Protein AF-A0AAU9FEQ6-F1 (afdb_monomer)

Foldseek 3Di:
DPPVVVVVVVVVVVVCVVVVVVVVVVVLFKFFDDADDADQPPPPQVLQVLQAAKWAWFKKPPDPDLDAQEIAGDHGDPCSRQFRDDPSHFKTKGKDKDWDADPVRGIMIGMIIIMITRDLDGDPVSVVVVVCCCCPRVVHDCVRMRGHHSPDDDPVSYDYDDDDD

pLDDT: mean 80.08, std 12.63, range [51.09, 95.81]

InterPro domains:
  IPR012674 Calycin [SSF50814] (29-153)

Structure (mmCIF, N/CA/C/O backbone):
data_AF-A0AAU9FEQ6-F1
#
_entry.id   AF-A0AAU9FEQ6-F1
#
loop_
_atom_site.group_PDB
_atom_site.id
_atom_site.type_symbol
_atom_site.label_atom_id
_atom_site.label_alt_id
_atom_site.label_comp_id
_atom_site.label_asym_id
_atom_site.label_entity_id
_atom_site.label_seq_id
_atom_site.pdbx_PDB_ins_code
_atom_site.Cartn_x
_atom_site.Cartn_y
_atom_site.Cartn_z
_atom_site.occupancy
_atom_site.B_iso_or_equiv
_atom_site.auth_seq_id
_atom_site.auth_comp_id
_atom_site.auth_asym_id
_atom_site.auth_atom_id
_atom_site.pdbx_PDB_model_num
ATOM 1 N N . MET A 1 1 ? 57.574 4.939 11.460 1.00 55.81 1 MET A N 1
ATOM 2 C CA . MET A 1 1 ? 56.455 4.816 10.503 1.00 55.81 1 MET A CA 1
ATOM 3 C C . MET A 1 1 ? 55.204 4.467 11.303 1.00 55.81 1 MET A C 1
ATOM 5 O O . MET A 1 1 ? 55.359 3.995 12.418 1.00 55.81 1 MET A O 1
ATOM 9 N N . ASP A 1 2 ? 54.012 4.736 10.768 1.00 58.16 2 ASP A N 1
ATOM 10 C CA . ASP A 1 2 ? 52.750 4.071 11.176 1.00 58.16 2 ASP A CA 1
ATOM 11 C C . ASP A 1 2 ? 51.779 4.748 12.158 1.00 58.16 2 ASP A C 1
ATOM 13 O O . ASP A 1 2 ? 51.044 4.074 12.870 1.00 58.16 2 ASP A O 1
ATOM 17 N N . ILE A 1 3 ? 51.639 6.076 12.100 1.00 59.34 3 ILE A N 1
ATOM 18 C CA . ILE A 1 3 ? 50.357 6.728 12.469 1.00 59.34 3 ILE A CA 1
ATOM 19 C C . ILE A 1 3 ? 49.657 7.263 11.213 1.00 59.34 3 ILE A C 1
ATOM 21 O O . ILE A 1 3 ? 48.461 7.048 11.026 1.00 59.34 3 ILE A O 1
ATOM 25 N N . GLN A 1 4 ? 50.417 7.863 10.291 1.00 67.44 4 GLN A N 1
ATOM 26 C CA . GLN A 1 4 ? 49.892 8.385 9.026 1.00 67.44 4 GLN A CA 1
ATOM 27 C C . GLN A 1 4 ? 49.273 7.282 8.146 1.00 67.44 4 GLN A C 1
ATOM 29 O O . GLN A 1 4 ? 48.144 7.422 7.688 1.00 67.44 4 GLN A O 1
ATOM 34 N N . HIS A 1 5 ? 49.955 6.138 7.999 1.00 66.38 5 HIS A N 1
ATOM 35 C CA . HIS A 1 5 ? 49.439 5.002 7.226 1.00 66.38 5 HIS A CA 1
ATOM 36 C C . HIS A 1 5 ? 48.172 4.386 7.830 1.00 66.38 5 HIS A C 1
ATOM 38 O O . HIS A 1 5 ? 47.283 3.976 7.087 1.00 66.38 5 HIS A O 1
ATOM 44 N N . ALA A 1 6 ? 48.051 4.356 9.160 1.00 68.12 6 ALA A N 1
ATOM 45 C CA . ALA A 1 6 ? 46.847 3.867 9.827 1.00 68.12 6 ALA A CA 1
ATOM 46 C C . ALA A 1 6 ? 45.645 4.799 9.580 1.00 68.12 6 ALA A C 1
ATOM 48 O O . ALA A 1 6 ? 44.538 4.326 9.319 1.00 68.12 6 ALA A O 1
ATOM 49 N N . PHE A 1 7 ? 45.868 6.119 9.587 1.00 72.50 7 PHE A N 1
ATOM 50 C CA . PHE A 1 7 ? 44.840 7.111 9.258 1.00 72.50 7 PHE A CA 1
ATOM 51 C C . PHE A 1 7 ? 44.391 7.040 7.794 1.00 72.50 7 PHE A C 1
ATOM 53 O O . PHE A 1 7 ? 43.189 7.113 7.521 1.00 72.50 7 PHE A O 1
ATOM 60 N N . ASP A 1 8 ? 45.324 6.859 6.860 1.00 73.50 8 ASP A N 1
ATOM 61 C CA . ASP A 1 8 ? 45.004 6.735 5.435 1.00 73.50 8 ASP A CA 1
ATOM 62 C C . ASP A 1 8 ? 44.232 5.442 5.138 1.00 73.50 8 ASP A C 1
ATOM 64 O O . ASP A 1 8 ? 43.245 5.462 4.398 1.00 73.50 8 ASP A O 1
ATOM 68 N N . MET A 1 9 ? 44.598 4.334 5.792 1.00 73.25 9 MET A N 1
ATOM 69 C CA . MET A 1 9 ? 43.883 3.063 5.667 1.00 73.25 9 MET A CA 1
ATOM 70 C C . MET A 1 9 ? 42.451 3.163 6.215 1.00 73.25 9 MET A C 1
ATOM 72 O O . MET A 1 9 ? 41.513 2.700 5.567 1.00 73.25 9 MET A O 1
ATOM 76 N N . LEU A 1 10 ? 42.255 3.830 7.361 1.00 76.38 10 LEU A N 1
ATOM 77 C CA . LEU A 1 10 ? 40.933 4.033 7.963 1.00 76.38 10 LEU A CA 1
ATOM 78 C C . LEU A 1 10 ? 40.031 4.919 7.088 1.00 76.38 10 LEU A C 1
ATOM 80 O O . LEU A 1 10 ? 38.858 4.600 6.891 1.00 76.38 10 LEU A O 1
ATOM 84 N N . ARG A 1 11 ? 40.568 6.006 6.514 1.00 77.25 11 ARG A N 1
ATOM 85 C CA . ARG A 1 11 ? 39.827 6.876 5.581 1.00 77.25 11 ARG A CA 1
ATOM 86 C C . ARG A 1 11 ? 39.395 6.123 4.329 1.00 77.25 11 ARG A C 1
ATOM 88 O O . ARG A 1 11 ? 38.249 6.263 3.904 1.00 77.25 11 ARG A O 1
ATOM 95 N N . PHE A 1 12 ? 40.285 5.307 3.770 1.00 79.94 12 PHE A N 1
ATOM 96 C CA . PHE A 1 12 ? 39.975 4.490 2.603 1.00 79.94 12 PHE A CA 1
ATOM 97 C C . PHE A 1 12 ? 38.882 3.461 2.916 1.00 79.94 12 PHE A C 1
ATOM 99 O O . PHE A 1 12 ? 37.921 3.329 2.161 1.00 79.94 12 PHE A O 1
ATOM 106 N N . LEU A 1 13 ? 38.965 2.798 4.073 1.00 80.38 13 LEU A N 1
ATOM 107 C CA . LEU A 1 13 ? 37.968 1.825 4.517 1.00 80.38 13 LEU A CA 1
ATOM 108 C C . LEU A 1 13 ? 36.597 2.480 4.752 1.00 80.38 13 LEU A C 1
ATOM 110 O O . LEU A 1 13 ? 35.580 1.956 4.301 1.00 80.38 13 LEU A O 1
ATOM 114 N N . CYS A 1 14 ? 36.562 3.664 5.371 1.00 77.06 14 CYS A N 1
ATOM 115 C CA . CYS A 1 14 ? 35.338 4.451 5.539 1.00 77.06 14 CYS A CA 1
ATOM 116 C C . CYS A 1 14 ? 34.722 4.860 4.195 1.00 77.06 14 CYS A C 1
ATOM 118 O O . CYS A 1 14 ? 33.515 4.715 4.016 1.00 77.06 14 CYS A O 1
ATOM 120 N N . LEU A 1 15 ? 35.528 5.321 3.234 1.00 75.44 15 LEU A N 1
ATOM 121 C CA . LEU A 1 15 ? 35.042 5.656 1.893 1.00 75.44 15 LEU A CA 1
ATOM 122 C C . LEU A 1 15 ? 34.449 4.425 1.199 1.00 75.44 15 LEU A C 1
ATOM 124 O O . LEU A 1 15 ? 33.325 4.488 0.709 1.00 75.44 15 LEU A O 1
ATOM 128 N N . VAL A 1 16 ? 35.147 3.288 1.220 1.00 73.88 16 VAL A N 1
ATOM 129 C CA . VAL A 1 16 ? 34.663 2.024 0.638 1.00 73.88 16 VAL A CA 1
ATOM 130 C C . VAL A 1 16 ? 33.351 1.577 1.289 1.00 73.88 16 VAL A C 1
ATOM 132 O O . VAL A 1 16 ? 32.430 1.168 0.584 1.00 73.88 16 VAL A O 1
ATOM 135 N N . LEU A 1 17 ? 33.222 1.696 2.614 1.00 68.88 17 LEU A N 1
ATOM 136 C CA . LEU A 1 17 ? 31.986 1.364 3.327 1.00 68.88 17 LEU A CA 1
ATOM 137 C C . LEU A 1 17 ? 30.832 2.301 2.948 1.00 68.88 17 LEU A C 1
ATOM 139 O O . LEU A 1 17 ? 29.725 1.824 2.699 1.00 68.88 17 LEU A O 1
ATOM 143 N N . VAL A 1 18 ? 31.079 3.609 2.842 1.00 67.75 18 VAL A N 1
ATOM 144 C CA . VAL A 1 18 ? 30.061 4.589 2.429 1.00 67.75 18 VAL A CA 1
ATOM 145 C C . VAL A 1 18 ? 29.615 4.335 0.986 1.00 67.75 18 VAL A C 1
ATOM 147 O O . VAL A 1 18 ? 28.414 4.231 0.735 1.00 67.75 18 VAL A O 1
ATOM 150 N N . PHE A 1 19 ? 30.550 4.142 0.049 1.00 59.06 19 PHE A N 1
ATOM 151 C CA . PHE A 1 19 ? 30.237 3.820 -1.350 1.00 59.06 19 PHE A CA 1
ATOM 152 C C . PHE A 1 19 ? 29.551 2.452 -1.506 1.00 59.06 19 PHE A C 1
ATOM 154 O O . PHE A 1 19 ? 28.628 2.299 -2.307 1.00 59.06 19 PHE A O 1
ATOM 161 N N . GLY A 1 20 ? 29.951 1.451 -0.719 1.00 58.84 20 GLY A N 1
ATOM 162 C CA . GLY A 1 20 ? 29.301 0.141 -0.700 1.00 58.84 20 GLY A CA 1
ATOM 163 C C . GLY A 1 20 ? 27.858 0.213 -0.194 1.00 58.84 20 GLY A C 1
ATOM 164 O O . GLY A 1 20 ? 26.966 -0.432 -0.751 1.00 58.84 20 GLY A O 1
ATOM 165 N N . GLN A 1 21 ? 27.594 1.039 0.823 1.00 54.69 21 GLN A N 1
ATOM 166 C CA . GLN A 1 21 ? 26.245 1.251 1.346 1.00 54.69 21 GLN A CA 1
ATOM 167 C C . GLN A 1 21 ? 25.346 2.026 0.374 1.00 54.69 21 GLN A C 1
ATOM 169 O O . GLN A 1 21 ? 24.167 1.684 0.258 1.00 54.69 21 GLN A O 1
ATOM 174 N N . THR A 1 22 ? 25.863 3.025 -0.349 1.00 55.03 22 THR A N 1
ATOM 175 C CA . THR A 1 22 ? 25.072 3.779 -1.340 1.00 55.03 22 THR A CA 1
ATOM 176 C C . THR A 1 22 ? 24.710 2.918 -2.553 1.00 55.03 22 THR A C 1
ATOM 178 O O . THR A 1 22 ? 23.533 2.839 -2.904 1.00 55.03 22 THR A O 1
ATOM 181 N N . LEU A 1 23 ? 25.664 2.164 -3.112 1.00 53.75 23 LEU A N 1
ATOM 182 C CA . LEU A 1 23 ? 25.412 1.225 -4.220 1.00 53.75 23 LEU A CA 1
ATOM 183 C C . LEU A 1 23 ? 24.450 0.087 -3.831 1.00 53.75 23 LEU A C 1
ATOM 185 O O . LEU A 1 23 ? 23.621 -0.349 -4.633 1.00 53.75 23 LEU A O 1
ATOM 189 N N . SER A 1 24 ? 24.529 -0.391 -2.586 1.00 52.16 24 SER A N 1
ATOM 190 C CA . SER A 1 24 ? 23.606 -1.398 -2.046 1.00 52.16 24 SER A CA 1
ATOM 191 C C . SER A 1 24 ? 22.178 -0.858 -1.892 1.00 52.16 24 SER A C 1
ATOM 193 O O . SER A 1 24 ? 21.217 -1.582 -2.164 1.00 52.16 24 SER A O 1
ATOM 195 N N . LYS A 1 25 ? 22.014 0.418 -1.510 1.00 51.09 25 LYS A N 1
ATOM 196 C CA . LYS A 1 25 ? 20.700 1.076 -1.418 1.00 51.09 25 LYS A CA 1
ATOM 197 C C . LYS A 1 25 ? 20.045 1.251 -2.790 1.00 51.09 25 LYS A C 1
ATOM 199 O O . LYS A 1 25 ? 18.868 0.925 -2.915 1.00 51.09 25 LYS A O 1
ATOM 204 N N . GLU A 1 26 ? 20.789 1.663 -3.819 1.00 51.59 26 GLU A N 1
ATOM 205 C CA . GLU A 1 26 ? 20.251 1.777 -5.188 1.00 51.59 26 GLU A CA 1
ATOM 206 C C . GLU A 1 26 ? 19.789 0.417 -5.741 1.00 51.59 26 GLU A C 1
ATOM 208 O O . GLU A 1 26 ? 18.684 0.301 -6.273 1.00 51.59 26 GLU A O 1
ATOM 213 N N . ARG A 1 27 ? 20.558 -0.660 -5.518 1.00 53.00 27 ARG A N 1
ATOM 214 C CA . ARG A 1 27 ? 20.159 -2.024 -5.927 1.00 53.00 27 ARG A CA 1
ATOM 215 C C . ARG A 1 27 ? 18.894 -2.551 -5.243 1.00 53.00 27 ARG A C 1
ATOM 217 O O . ARG A 1 27 ? 18.306 -3.507 -5.738 1.00 53.00 27 ARG A O 1
ATOM 224 N N . ARG A 1 28 ? 18.474 -1.985 -4.105 1.00 60.12 28 ARG A N 1
ATOM 225 C CA . ARG A 1 28 ? 17.238 -2.408 -3.416 1.00 60.12 28 ARG A CA 1
ATOM 226 C C . ARG A 1 28 ? 15.972 -1.820 -4.031 1.00 60.12 28 ARG A C 1
ATOM 228 O O . ARG A 1 28 ? 14.891 -2.320 -3.729 1.00 60.12 28 ARG A O 1
ATOM 235 N N . LEU A 1 29 ? 16.105 -0.780 -4.849 1.00 69.56 29 LEU A N 1
ATOM 236 C CA . LEU A 1 29 ? 14.984 -0.040 -5.426 1.00 69.56 29 LEU A CA 1
ATOM 237 C C . LEU A 1 29 ? 14.750 -0.384 -6.890 1.00 69.56 29 LEU A C 1
ATOM 239 O O . LEU A 1 29 ? 13.627 -0.245 -7.370 1.00 69.56 29 LEU A O 1
ATOM 243 N N . THR A 1 30 ? 15.800 -0.837 -7.570 1.00 76.62 30 THR A N 1
ATOM 244 C CA . THR A 1 30 ? 15.805 -1.011 -9.016 1.00 76.62 30 THR A CA 1
ATOM 245 C C . THR A 1 30 ? 15.868 -2.484 -9.392 1.00 76.62 30 THR A C 1
ATOM 247 O O . THR A 1 30 ? 16.715 -3.242 -8.919 1.00 76.62 30 THR A O 1
ATOM 250 N N . PHE A 1 31 ? 14.953 -2.892 -10.262 1.00 81.38 31 PHE A N 1
ATO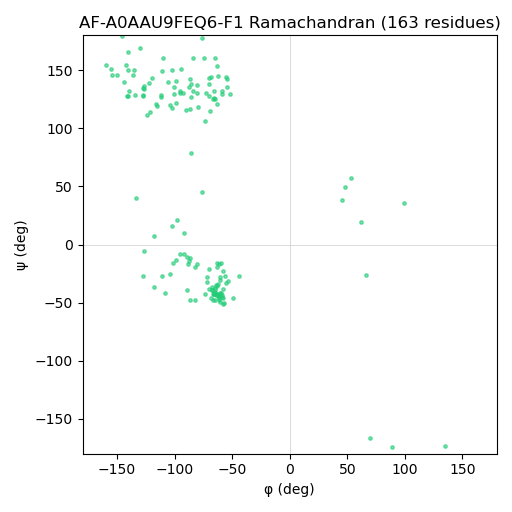M 251 C CA . PHE A 1 31 ? 14.745 -4.264 -10.696 1.00 81.38 31 PHE A CA 1
ATOM 252 C C . PHE A 1 31 ? 14.961 -4.357 -12.203 1.00 81.38 31 PHE A C 1
ATOM 254 O O . PHE A 1 31 ? 14.600 -3.451 -12.950 1.00 81.38 31 PHE A O 1
ATOM 261 N N . ALA A 1 32 ? 15.550 -5.459 -12.662 1.00 84.25 32 ALA A N 1
ATOM 262 C CA . ALA A 1 32 ? 15.750 -5.683 -14.088 1.00 84.25 32 ALA A CA 1
ATOM 263 C C . ALA A 1 32 ? 14.409 -5.911 -14.808 1.00 84.25 32 ALA A C 1
ATOM 265 O O . ALA A 1 32 ? 13.514 -6.574 -14.280 1.00 84.25 32 ALA A O 1
ATOM 266 N N . GLY A 1 33 ? 14.308 -5.419 -16.042 1.00 86.38 33 GLY A N 1
ATOM 267 C CA . GLY A 1 33 ? 13.149 -5.620 -16.906 1.00 86.38 33 GLY A CA 1
ATOM 268 C C . GLY A 1 33 ? 12.058 -4.559 -16.756 1.00 86.38 33 GLY A C 1
ATOM 269 O O . GLY A 1 33 ? 12.218 -3.550 -16.073 1.00 86.38 33 GLY A O 1
ATOM 270 N N . GLN A 1 34 ? 10.946 -4.794 -17.450 1.00 85.38 34 GLN A N 1
ATOM 271 C CA . GLN A 1 34 ? 9.804 -3.882 -17.512 1.00 85.38 34 GLN A CA 1
ATOM 272 C C . GLN A 1 34 ? 8.985 -3.890 -16.224 1.00 85.38 34 GLN A C 1
ATOM 274 O O . GLN A 1 34 ? 9.009 -4.861 -15.463 1.00 85.38 34 GLN A O 1
ATOM 279 N N . CYS A 1 35 ? 8.198 -2.832 -16.037 1.00 81.00 35 CYS A N 1
ATOM 280 C CA . CYS A 1 35 ? 7.163 -2.836 -15.020 1.00 81.00 35 CYS A CA 1
ATOM 281 C C . CYS A 1 35 ? 6.177 -3.990 -15.268 1.00 81.00 35 CYS A C 1
ATOM 283 O O . CYS A 1 35 ? 5.699 -4.154 -16.396 1.00 81.00 35 CYS A O 1
ATOM 285 N N . PRO A 1 36 ? 5.843 -4.791 -14.243 1.00 75.31 36 PRO A N 1
ATOM 286 C CA . PRO A 1 36 ? 4.743 -5.741 -14.346 1.00 75.31 36 PRO A CA 1
ATOM 287 C C . PRO A 1 36 ? 3.453 -5.025 -14.774 1.00 75.31 36 PRO A C 1
ATOM 289 O O . PRO A 1 36 ? 3.139 -3.939 -14.290 1.00 75.31 36 PRO A O 1
ATOM 292 N N . LYS A 1 37 ? 2.718 -5.627 -15.716 1.00 64.38 37 LYS A N 1
ATOM 293 C CA . LYS A 1 37 ? 1.395 -5.145 -16.128 1.00 64.38 37 LYS A CA 1
ATOM 294 C C . LYS A 1 37 ? 0.377 -5.615 -15.095 1.00 64.38 37 LYS A C 1
ATOM 296 O O . LYS A 1 37 ? 0.209 -6.820 -14.924 1.00 64.38 37 LYS A O 1
ATOM 301 N N . PHE A 1 38 ? -0.284 -4.679 -14.427 1.00 65.25 38 PHE A N 1
ATOM 302 C CA . PHE A 1 38 ? -1.339 -4.989 -13.464 1.00 65.25 38 PHE A CA 1
ATOM 303 C C . PHE A 1 38 ? -2.706 -4.933 -14.121 1.00 65.25 38 PHE A C 1
ATOM 305 O O . PHE A 1 38 ? -2.912 -4.189 -15.082 1.00 65.25 38 PHE A O 1
ATOM 312 N N . MET A 1 39 ? -3.638 -5.723 -13.591 1.00 51.19 39 MET A N 1
ATOM 313 C CA . MET A 1 39 ? -5.044 -5.554 -13.923 1.00 51.19 39 MET A CA 1
ATOM 314 C C . MET A 1 39 ? -5.487 -4.194 -13.390 1.00 51.19 39 MET A C 1
ATOM 316 O O . MET A 1 39 ? -5.309 -3.888 -12.214 1.00 51.19 39 MET A O 1
ATOM 320 N N . THR A 1 40 ? -6.036 -3.360 -14.267 1.00 54.25 40 THR A N 1
ATOM 321 C CA . THR A 1 40 ? -6.789 -2.183 -13.840 1.00 54.25 40 THR A CA 1
ATOM 322 C C . THR A 1 40 ? -7.937 -2.657 -12.968 1.00 54.25 40 THR A C 1
ATOM 324 O O . THR A 1 40 ? -8.676 -3.553 -13.386 1.00 54.25 40 THR A O 1
ATOM 327 N N . LEU A 1 41 ? -8.092 -2.069 -11.782 1.00 56.38 41 LEU A N 1
ATOM 328 C CA . LEU A 1 41 ? -9.253 -2.366 -10.957 1.00 56.38 41 LEU A CA 1
ATOM 329 C C . LEU A 1 41 ? -10.539 -2.103 -11.748 1.00 56.38 41 LEU A C 1
ATOM 331 O O . LEU A 1 41 ? -10.577 -1.162 -12.553 1.00 56.38 41 LEU A O 1
ATOM 335 N N . PRO A 1 42 ? -11.585 -2.918 -11.534 1.00 53.19 42 PRO A N 1
ATOM 336 C CA . PRO A 1 42 ? -12.888 -2.667 -12.121 1.00 53.19 42 PRO A CA 1
ATOM 337 C C . PRO A 1 42 ? -13.311 -1.234 -11.803 1.00 53.19 42 PRO A C 1
ATOM 339 O O . PRO A 1 42 ? -13.257 -0.796 -10.654 1.00 53.19 42 PRO A O 1
ATOM 342 N N . ASN A 1 43 ? -13.715 -0.490 -12.830 1.00 55.81 43 ASN A N 1
ATOM 343 C CA . ASN A 1 43 ? -14.107 0.916 -12.731 1.00 55.81 43 ASN A CA 1
ATOM 344 C C . ASN A 1 43 ? -15.522 1.044 -12.117 1.00 55.81 43 ASN A C 1
ATOM 346 O O . ASN A 1 43 ? -16.394 1.732 -12.643 1.00 55.81 43 ASN A O 1
ATOM 350 N N . GLU A 1 44 ? -15.787 0.307 -11.038 1.00 60.97 44 GLU A N 1
ATOM 351 C CA . GLU A 1 44 ? -17.099 0.194 -10.407 1.00 60.97 44 GLU A CA 1
ATOM 352 C C . GLU A 1 44 ? -17.309 1.329 -9.413 1.00 60.97 44 GLU A C 1
ATOM 354 O O . GLU A 1 44 ? -17.197 1.149 -8.208 1.00 60.97 44 GLU A O 1
ATOM 359 N N . VAL A 1 45 ? -17.647 2.512 -9.926 1.00 58.31 45 VAL A N 1
ATOM 360 C CA . VAL A 1 45 ? -17.968 3.734 -9.158 1.00 58.31 45 VAL A CA 1
ATOM 361 C C . VAL A 1 45 ? -18.893 3.469 -7.952 1.00 58.31 45 VAL A C 1
ATOM 363 O O . VAL A 1 45 ? -18.808 4.175 -6.950 1.00 58.31 45 VAL A O 1
ATOM 366 N N . SER A 1 46 ? -19.726 2.423 -7.996 1.00 59.03 46 SER A N 1
ATOM 367 C CA . SER A 1 46 ? -20.605 1.979 -6.906 1.00 59.03 46 SER A CA 1
ATOM 368 C C . SER A 1 46 ? -19.891 1.634 -5.592 1.00 59.03 46 SER A C 1
ATOM 370 O O . SER A 1 46 ? -20.524 1.711 -4.542 1.00 59.03 46 SER A O 1
ATOM 372 N N . LYS A 1 47 ? -18.590 1.307 -5.602 1.00 66.25 47 LYS A N 1
ATOM 373 C CA . LYS A 1 47 ? -17.826 0.978 -4.380 1.00 66.25 47 LYS A CA 1
ATOM 374 C C . LYS A 1 47 ? -17.130 2.181 -3.728 1.00 66.25 47 LYS A C 1
ATOM 376 O O . LYS A 1 47 ? -16.341 2.007 -2.806 1.00 66.25 47 LYS A O 1
ATOM 381 N N . ALA A 1 48 ? -17.409 3.415 -4.166 1.00 63.75 48 ALA A N 1
ATOM 382 C CA . ALA A 1 48 ? -16.774 4.648 -3.658 1.00 63.75 48 ALA A CA 1
ATOM 383 C C . ALA A 1 48 ? -16.762 4.759 -2.127 1.00 63.75 48 ALA A C 1
ATOM 385 O O . ALA A 1 48 ? -15.751 5.106 -1.512 1.00 63.75 48 ALA A O 1
ATOM 386 N N . SER A 1 49 ? -17.911 4.465 -1.523 1.00 70.94 49 SER A N 1
ATOM 387 C CA . SER A 1 49 ? -18.132 4.577 -0.086 1.00 70.94 49 SER A CA 1
ATOM 388 C C . SER A 1 49 ? -17.400 3.497 0.706 1.00 70.94 49 SER A C 1
ATOM 390 O O . SER A 1 49 ? -17.004 3.772 1.835 1.00 70.94 49 SER A O 1
ATOM 392 N N . ALA A 1 50 ? -17.150 2.319 0.122 1.00 75.12 50 ALA A N 1
ATOM 393 C CA . ALA A 1 50 ? -16.499 1.195 0.804 1.00 75.12 50 ALA A CA 1
ATOM 394 C C . ALA A 1 50 ? -15.084 1.542 1.298 1.00 75.12 50 ALA A C 1
ATOM 396 O O . ALA A 1 50 ? -14.644 1.070 2.349 1.00 75.12 50 ALA A O 1
ATOM 397 N N . PHE A 1 51 ? -14.409 2.435 0.570 1.00 80.19 51 PHE A N 1
ATOM 398 C CA . PHE A 1 51 ? -13.050 2.879 0.869 1.00 80.19 51 PHE A CA 1
ATOM 399 C C . PHE A 1 51 ? -12.986 4.174 1.671 1.00 80.19 51 PHE A C 1
ATOM 401 O O . PHE A 1 51 ? -11.901 4.570 2.091 1.00 80.19 51 PHE A O 1
ATOM 408 N N . THR A 1 52 ? -14.116 4.855 1.877 1.00 85.38 52 THR A N 1
ATOM 409 C CA . THR A 1 52 ? -14.119 6.146 2.568 1.00 85.38 52 THR A CA 1
ATOM 410 C C . THR A 1 52 ? -13.807 5.953 4.046 1.00 85.38 52 THR A C 1
ATOM 412 O O . THR A 1 52 ? -14.450 5.158 4.725 1.00 85.38 52 THR A O 1
ATOM 415 N N . GLY A 1 53 ? -12.825 6.697 4.551 1.00 88.75 53 GLY A N 1
ATOM 416 C CA . GLY A 1 53 ? -12.432 6.649 5.958 1.00 88.75 53 GLY A CA 1
ATOM 417 C C . GLY A 1 53 ? -10.927 6.580 6.163 1.00 88.75 53 GLY A C 1
ATOM 418 O O . GLY A 1 53 ? -10.144 6.730 5.225 1.00 88.75 53 GLY A O 1
ATOM 419 N N . SER A 1 54 ? -10.532 6.389 7.421 1.00 91.88 54 SER A N 1
ATOM 420 C CA . SER A 1 54 ? -9.137 6.215 7.826 1.00 91.88 54 SER A CA 1
ATOM 421 C C . SER A 1 54 ? -8.702 4.762 7.670 1.00 91.88 54 SER A C 1
ATOM 423 O O . SER A 1 54 ? -9.379 3.858 8.148 1.00 91.88 54 SER A O 1
ATOM 425 N N . TRP A 1 55 ? -7.549 4.560 7.042 1.00 93.62 55 TRP A N 1
ATOM 426 C CA . TRP A 1 55 ? -6.908 3.260 6.885 1.00 93.62 55 TRP A CA 1
ATOM 427 C C . TRP A 1 55 ? -5.468 3.328 7.384 1.00 93.62 55 TRP A C 1
ATOM 429 O O . TRP A 1 55 ? -4.745 4.276 7.079 1.00 93.62 55 TRP A O 1
ATOM 439 N N . TYR A 1 56 ? -5.032 2.322 8.126 1.00 94.94 56 TYR A N 1
ATOM 440 C CA . TYR A 1 56 ? -3.714 2.272 8.746 1.00 94.94 56 TYR A CA 1
ATOM 441 C C . TYR A 1 56 ? -2.690 1.686 7.782 1.00 94.94 56 TYR A C 1
ATOM 443 O O . TYR A 1 56 ? -2.954 0.685 7.118 1.00 94.94 56 TYR A O 1
ATOM 451 N N . LEU A 1 57 ? -1.512 2.298 7.686 1.00 94.31 57 LEU A N 1
ATOM 452 C CA . LEU A 1 57 ? -0.414 1.752 6.901 1.00 94.31 57 LEU A CA 1
ATOM 453 C C . LEU A 1 57 ? 0.095 0.494 7.608 1.00 94.31 57 LEU A C 1
ATOM 455 O O . LEU A 1 57 ? 0.612 0.575 8.716 1.00 94.31 57 LEU A O 1
ATOM 459 N N . TYR A 1 58 ? -0.051 -0.663 6.973 1.00 95.12 58 TYR A N 1
ATOM 460 C CA . TYR A 1 58 ? 0.434 -1.944 7.482 1.00 95.12 58 TYR A CA 1
ATOM 461 C C . TYR A 1 58 ? 1.889 -2.191 7.091 1.00 95.12 58 TYR A C 1
ATOM 463 O O . TYR A 1 58 ? 2.716 -2.580 7.914 1.00 95.12 58 TYR A O 1
ATOM 471 N N . ALA A 1 59 ? 2.208 -1.986 5.815 1.00 93.50 59 ALA A N 1
ATOM 472 C CA . ALA A 1 59 ? 3.537 -2.247 5.293 1.00 93.50 59 ALA A CA 1
ATOM 473 C C . ALA A 1 59 ? 3.822 -1.416 4.050 1.00 93.50 59 ALA A C 1
ATOM 475 O O . ALA A 1 59 ? 2.922 -1.068 3.284 1.00 93.50 59 ALA A O 1
ATOM 476 N N . VAL A 1 60 ? 5.098 -1.107 3.836 1.00 91.75 60 VAL A N 1
ATOM 477 C CA . VAL A 1 60 ? 5.505 -0.225 2.748 1.00 91.75 60 VAL A CA 1
ATOM 478 C C . VAL A 1 60 ? 6.901 -0.553 2.229 1.00 91.75 60 VAL A C 1
ATOM 480 O O . VAL A 1 60 ? 7.802 -0.956 2.973 1.00 91.75 60 VAL A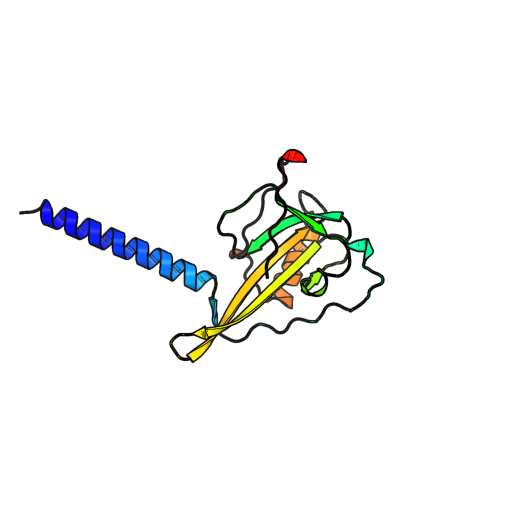 O 1
ATOM 483 N N . HIS A 1 61 ? 7.097 -0.372 0.927 1.00 89.00 61 HIS A N 1
ATOM 484 C CA . HIS A 1 61 ? 8.405 -0.415 0.291 1.00 89.00 61 HIS A CA 1
ATOM 485 C C . HIS A 1 61 ? 8.490 0.619 -0.843 1.00 89.00 61 HIS A C 1
ATOM 487 O O . HIS A 1 61 ? 7.535 0.763 -1.589 1.00 89.00 61 HIS A O 1
ATOM 493 N N . PRO A 1 62 ? 9.615 1.323 -1.008 1.00 84.19 62 PRO A N 1
ATOM 494 C CA . PRO A 1 62 ? 10.637 1.469 0.014 1.00 84.19 62 PRO A CA 1
ATOM 495 C C . PRO A 1 62 ? 10.081 2.213 1.236 1.00 84.19 62 PRO A C 1
ATOM 497 O O . PRO A 1 62 ? 9.128 2.995 1.141 1.00 84.19 62 PRO A O 1
ATOM 500 N N . ASN A 1 63 ? 10.684 1.944 2.391 1.00 70.56 63 ASN A N 1
ATOM 501 C CA . ASN A 1 63 ? 10.535 2.772 3.577 1.00 70.56 63 ASN A CA 1
ATOM 502 C C . ASN A 1 63 ? 11.921 3.256 3.984 1.00 70.56 63 ASN A C 1
ATOM 504 O O . ASN A 1 63 ? 12.770 2.442 4.345 1.00 70.56 63 ASN A O 1
ATOM 508 N N . TYR A 1 64 ? 12.157 4.559 3.896 1.00 64.06 64 TYR A N 1
ATOM 509 C CA . TYR A 1 64 ? 13.454 5.129 4.249 1.00 64.06 64 TYR A CA 1
ATOM 510 C C . TYR A 1 64 ? 13.551 5.496 5.733 1.00 64.06 64 TYR A C 1
ATOM 512 O O . TYR A 1 64 ? 14.664 5.662 6.223 1.00 64.06 64 TYR A O 1
ATOM 520 N N . LEU A 1 65 ? 12.417 5.601 6.440 1.00 66.94 65 LEU A N 1
ATOM 521 C CA . LEU A 1 65 ? 12.353 6.190 7.782 1.00 66.94 65 LEU A CA 1
ATOM 522 C C . LEU A 1 65 ? 11.688 5.296 8.843 1.00 66.94 65 LEU A C 1
ATOM 524 O O . LEU A 1 65 ? 11.722 5.653 10.012 1.00 66.94 65 LEU A O 1
ATOM 528 N N . GLN A 1 66 ? 11.123 4.139 8.463 1.00 71.19 66 GLN A N 1
ATOM 529 C CA . GLN A 1 66 ? 10.432 3.209 9.379 1.00 71.19 66 GLN A CA 1
ATOM 530 C C . GLN A 1 66 ? 9.431 3.915 10.308 1.00 71.19 66 GLN A C 1
ATOM 532 O O . GLN A 1 66 ? 9.431 3.737 11.524 1.00 71.19 66 GLN A O 1
ATOM 537 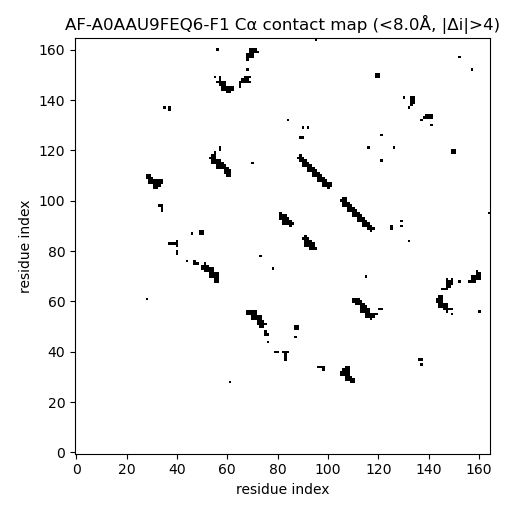N N . GLU A 1 67 ? 8.574 4.745 9.717 1.00 83.06 67 GLU A N 1
ATOM 538 C CA . GLU A 1 67 ? 7.567 5.491 10.467 1.00 83.06 67 GLU A CA 1
ATOM 539 C C . GLU A 1 67 ? 6.565 4.562 11.172 1.00 83.06 67 GLU A C 1
ATOM 541 O O . GLU A 1 67 ? 6.194 3.504 10.651 1.00 83.06 67 GLU A O 1
ATOM 546 N N . LYS A 1 68 ? 6.126 4.998 12.356 1.00 90.19 68 LYS A N 1
ATOM 547 C CA . LYS A 1 68 ? 5.074 4.388 13.179 1.00 90.19 68 LYS A CA 1
ATOM 548 C C . LYS A 1 68 ? 3.832 5.272 13.194 1.00 90.19 68 LYS A C 1
ATOM 550 O O . LYS A 1 68 ? 3.954 6.469 12.923 1.00 90.19 68 LYS A O 1
ATOM 555 N N . CYS A 1 69 ? 2.685 4.693 13.552 1.00 91.94 69 CYS A N 1
ATOM 556 C CA . CYS A 1 69 ? 1.410 5.408 13.656 1.00 91.94 69 CYS A CA 1
ATOM 557 C C . CYS A 1 69 ? 1.089 6.174 12.370 1.00 91.94 69 CYS A C 1
ATOM 559 O O . CYS A 1 69 ? 0.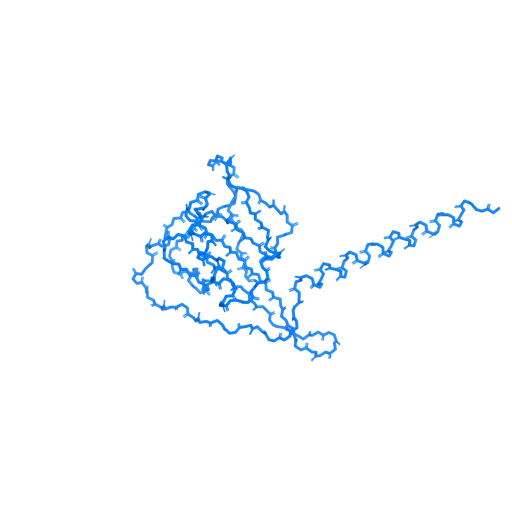949 7.394 12.365 1.00 91.94 69 CYS A O 1
ATOM 561 N N . VAL A 1 70 ? 1.025 5.466 11.246 1.00 92.62 70 VAL A N 1
ATOM 562 C CA . VAL A 1 70 ? 0.763 6.095 9.948 1.00 92.62 70 VAL A CA 1
ATOM 563 C C . VAL A 1 70 ? -0.604 5.651 9.460 1.00 92.62 70 VAL A C 1
ATOM 565 O O . VAL A 1 70 ? -0.879 4.455 9.379 1.00 92.62 70 VAL A O 1
ATOM 568 N N . LYS A 1 71 ? -1.464 6.608 9.113 1.00 93.44 71 LYS A N 1
ATOM 569 C CA . LYS A 1 71 ? -2.771 6.340 8.505 1.00 93.44 71 LYS A CA 1
ATOM 570 C C . LYS A 1 71 ? -2.969 7.180 7.258 1.00 93.44 71 LYS A C 1
ATOM 572 O O . LYS A 1 71 ? -2.185 8.069 6.956 1.00 93.44 71 LYS A O 1
ATOM 577 N N . ARG A 1 72 ? -4.004 6.878 6.495 1.00 90.88 72 ARG A N 1
ATOM 578 C CA . ARG A 1 72 ? -4.435 7.689 5.367 1.00 90.88 72 ARG A CA 1
ATOM 579 C C . ARG A 1 72 ? -5.941 7.747 5.349 1.00 90.88 72 ARG A C 1
ATOM 581 O O . ARG A 1 72 ? -6.602 6.714 5.430 1.00 90.88 72 ARG A O 1
ATOM 588 N N . THR A 1 73 ? -6.467 8.951 5.193 1.00 89.88 73 THR A N 1
ATOM 589 C CA . THR A 1 73 ? -7.894 9.134 4.955 1.00 89.88 73 THR A CA 1
ATOM 590 C C . THR A 1 73 ? -8.156 9.115 3.455 1.00 89.88 73 THR A C 1
ATOM 592 O O . THR A 1 73 ? -7.672 9.976 2.721 1.00 89.88 73 THR A O 1
ATOM 595 N N . PHE A 1 74 ? -8.909 8.124 2.986 1.00 85.62 74 PHE A N 1
ATOM 596 C CA . PHE A 1 74 ? -9.350 8.054 1.597 1.00 85.62 74 PHE A CA 1
ATOM 597 C C . PHE A 1 74 ? -10.722 8.712 1.463 1.00 85.62 74 PHE A C 1
ATOM 599 O O . PHE A 1 74 ? -11.637 8.436 2.241 1.00 85.62 74 PHE A O 1
ATOM 606 N N . GLN A 1 75 ? -10.855 9.603 0.480 1.00 82.19 75 GLN A N 1
ATOM 607 C CA . GLN A 1 75 ? -12.100 10.302 0.163 1.00 82.19 75 GLN A CA 1
ATOM 608 C C . GLN A 1 75 ? -12.247 10.434 -1.355 1.00 82.19 75 GLN A C 1
ATOM 610 O O . GLN A 1 75 ? -11.345 10.926 -2.036 1.00 82.19 75 GLN A O 1
ATOM 615 N N . GLY A 1 76 ? -13.394 10.007 -1.884 1.00 73.00 76 GLY A N 1
ATOM 616 C CA . GLY A 1 76 ? -13.710 10.096 -3.310 1.00 73.00 76 GLY A CA 1
ATOM 617 C C . GLY A 1 76 ? -12.890 9.164 -4.214 1.00 73.00 76 GLY A C 1
ATOM 618 O O . GLY A 1 76 ? -12.230 8.225 -3.771 1.00 73.00 76 GLY A O 1
ATOM 619 N N . HIS A 1 77 ? -12.954 9.422 -5.523 1.00 69.88 77 HIS A N 1
ATOM 620 C CA . HIS A 1 77 ? -12.441 8.518 -6.566 1.00 69.88 77 HIS A CA 1
ATOM 621 C C . HIS A 1 77 ? -10.995 8.784 -7.000 1.00 69.88 77 HIS A C 1
ATOM 623 O O . HIS A 1 77 ? -10.425 8.009 -7.767 1.00 69.88 77 HIS A O 1
ATOM 629 N N . SER A 1 78 ? -10.381 9.879 -6.550 1.00 69.75 78 SER A N 1
ATOM 630 C CA . SER A 1 78 ? -9.056 10.309 -7.024 1.00 69.75 78 SER A CA 1
ATOM 631 C C . SER A 1 78 ? -7.955 9.276 -6.750 1.00 69.75 78 SER A C 1
ATOM 633 O O . SER A 1 78 ? -7.002 9.171 -7.520 1.00 69.75 78 SER A O 1
ATOM 635 N N . PHE A 1 79 ? -8.109 8.465 -5.701 1.00 70.00 79 PHE A N 1
ATOM 636 C CA . PHE A 1 79 ? -7.139 7.444 -5.301 1.00 70.00 79 PHE A CA 1
ATOM 637 C C . PHE A 1 79 ? -7.319 6.097 -6.007 1.00 70.00 79 PHE A C 1
ATOM 639 O O . PHE A 1 79 ? -6.416 5.268 -5.953 1.00 70.00 79 PHE A O 1
ATOM 646 N N . TRP A 1 80 ? -8.435 5.879 -6.709 1.00 70.25 80 TRP A N 1
ATOM 647 C CA . TRP A 1 80 ? -8.757 4.582 -7.320 1.00 70.25 80 TRP A CA 1
ATOM 648 C C . TRP A 1 80 ? -7.739 4.164 -8.372 1.00 70.25 80 TRP A C 1
ATOM 650 O O . TRP A 1 80 ? -7.383 2.998 -8.477 1.00 70.25 80 TRP A O 1
ATOM 660 N N . ARG A 1 81 ? -7.188 5.144 -9.096 1.00 69.94 81 ARG A N 1
ATOM 661 C CA . ARG A 1 81 ? -6.119 4.926 -10.081 1.00 69.94 81 ARG A CA 1
ATOM 662 C C . ARG A 1 81 ? -4.822 4.396 -9.461 1.00 69.94 81 ARG A C 1
ATOM 664 O O . ARG A 1 81 ? -3.951 3.945 -10.191 1.00 69.94 81 ARG A O 1
ATOM 671 N N . GLN A 1 82 ? -4.678 4.505 -8.141 1.00 74.19 82 GLN A N 1
ATOM 672 C CA . GLN A 1 82 ? -3.495 4.080 -7.394 1.00 74.19 82 GLN A CA 1
ATOM 673 C C . GLN A 1 82 ? -3.673 2.714 -6.740 1.00 74.19 82 GLN A C 1
ATOM 675 O O . GLN A 1 82 ? -2.702 2.155 -6.232 1.00 74.19 82 GLN A O 1
ATOM 680 N N . PHE A 1 83 ? -4.903 2.207 -6.677 1.00 80.69 83 PHE A N 1
ATOM 681 C CA . PHE A 1 83 ? -5.183 0.917 -6.076 1.00 80.69 83 PHE A CA 1
ATOM 682 C C . PHE A 1 83 ? -4.846 -0.164 -7.103 1.00 80.69 83 PHE A C 1
ATOM 684 O O . PHE A 1 83 ? -5.237 -0.092 -8.266 1.00 80.69 83 PHE A O 1
ATOM 691 N N . ALA A 1 84 ? -4.079 -1.150 -6.666 1.00 81.44 84 ALA A N 1
ATOM 692 C CA . ALA A 1 84 ? -3.641 -2.256 -7.500 1.00 81.44 84 ALA A CA 1
ATOM 693 C C . ALA A 1 84 ? -4.291 -3.582 -7.089 1.00 81.44 84 ALA A C 1
ATOM 695 O O . ALA A 1 84 ? -4.453 -4.453 -7.931 1.00 81.44 84 ALA A O 1
ATOM 696 N N . GLU A 1 85 ? -4.673 -3.726 -5.817 1.00 86.94 85 GLU A N 1
ATOM 697 C CA . GLU A 1 85 ? -5.460 -4.848 -5.297 1.00 86.94 85 GLU A CA 1
ATOM 698 C C . GLU A 1 85 ? -6.217 -4.397 -4.044 1.00 86.94 85 GLU A C 1
ATOM 700 O O . GLU A 1 85 ? -5.696 -3.603 -3.258 1.00 86.94 85 GLU A O 1
ATOM 705 N N . THR A 1 86 ? -7.418 -4.918 -3.823 1.00 88.00 86 THR A N 1
ATOM 706 C CA . THR A 1 86 ? -8.170 -4.747 -2.578 1.00 88.00 86 THR A CA 1
ATOM 707 C C . THR A 1 86 ? -9.222 -5.848 -2.462 1.00 88.00 86 THR A C 1
ATOM 709 O O . THR A 1 86 ? -9.663 -6.382 -3.478 1.00 88.00 86 THR A O 1
ATOM 712 N N . ASP A 1 87 ? -9.626 -6.186 -1.239 1.00 86.69 87 ASP A N 1
ATOM 713 C CA . ASP A 1 87 ? -10.817 -7.001 -0.970 1.00 86.69 87 ASP A CA 1
ATOM 714 C C . ASP A 1 87 ? -12.043 -6.148 -0.603 1.00 86.69 87 ASP A C 1
ATOM 716 O O . ASP A 1 87 ? -12.973 -6.636 0.035 1.00 86.69 87 ASP A O 1
ATOM 720 N N . ASP A 1 88 ? -12.014 -4.869 -0.984 1.00 84.81 88 ASP A N 1
ATOM 721 C CA . ASP A 1 88 ? -13.000 -3.816 -0.728 1.00 84.81 88 ASP A CA 1
ATOM 722 C C . ASP A 1 88 ? -13.151 -3.395 0.744 1.00 84.81 88 ASP A C 1
ATOM 724 O O . ASP A 1 88 ? -13.515 -2.248 1.018 1.00 84.81 88 ASP A O 1
ATOM 728 N N . ASP A 1 89 ? -12.842 -4.280 1.696 1.00 87.06 89 ASP A N 1
ATOM 729 C CA . ASP A 1 89 ? -13.290 -4.115 3.078 1.00 87.06 89 ASP A CA 1
ATOM 730 C C . ASP A 1 89 ? -12.186 -4.201 4.136 1.00 87.06 89 ASP A C 1
ATOM 732 O O . ASP A 1 89 ? -12.311 -3.557 5.174 1.00 87.06 89 ASP A O 1
ATOM 736 N N . HIS A 1 90 ? -11.082 -4.912 3.897 1.00 92.50 90 HIS A N 1
ATOM 737 C CA . HIS A 1 90 ? -10.048 -5.120 4.920 1.00 92.50 90 HIS A CA 1
ATOM 738 C C . HIS A 1 90 ? -8.699 -4.533 4.540 1.00 92.50 90 HIS A C 1
ATOM 740 O O . HIS A 1 90 ? -8.008 -4.018 5.423 1.00 92.50 90 HIS A O 1
ATOM 746 N N . PHE A 1 91 ? -8.309 -4.583 3.263 1.00 93.00 91 PHE A N 1
ATOM 747 C CA . PHE A 1 91 ? -7.017 -4.055 2.826 1.00 93.00 91 PHE A CA 1
ATOM 748 C C . PHE A 1 91 ? -7.051 -3.360 1.465 1.00 93.00 91 PHE A C 1
ATOM 750 O O . PHE A 1 91 ? -7.842 -3.685 0.585 1.00 93.00 91 PHE A O 1
ATOM 757 N N . ILE A 1 92 ? -6.109 -2.441 1.271 1.00 91.31 92 ILE A N 1
ATOM 758 C CA . ILE A 1 92 ? -5.815 -1.778 0.001 1.00 91.31 92 ILE A CA 1
ATOM 759 C C . ILE A 1 92 ? -4.320 -1.927 -0.266 1.00 91.31 92 ILE A C 1
ATOM 761 O O . ILE A 1 92 ? -3.490 -1.556 0.563 1.00 91.31 92 ILE A O 1
ATOM 765 N N . VAL A 1 93 ? -3.961 -2.415 -1.446 1.00 90.25 93 VAL A N 1
ATOM 766 C CA . VAL A 1 93 ? -2.594 -2.373 -1.966 1.00 90.25 93 VAL A CA 1
ATOM 767 C C . VAL A 1 93 ? -2.511 -1.256 -2.992 1.00 90.25 93 VAL A C 1
ATOM 769 O O . VAL A 1 93 ? -3.161 -1.308 -4.034 1.00 90.25 93 VAL A O 1
ATOM 772 N N . GLN A 1 94 ? -1.676 -0.259 -2.722 1.00 88.19 94 GLN A N 1
ATOM 773 C CA . GLN A 1 94 ? -1.247 0.715 -3.716 1.00 88.19 94 GLN A CA 1
ATOM 774 C C . GLN A 1 94 ? 0.089 0.286 -4.303 1.00 88.19 94 GLN A C 1
ATOM 776 O O . GLN A 1 94 ? 1.012 -0.032 -3.551 1.00 88.19 94 GLN A O 1
ATOM 781 N N . TYR A 1 95 ? 0.214 0.306 -5.627 1.00 83.69 95 TYR A N 1
ATOM 782 C CA . TYR A 1 95 ? 1.448 -0.066 -6.312 1.00 83.69 95 TYR A CA 1
ATOM 783 C C . TYR A 1 95 ? 1.787 0.938 -7.408 1.00 83.69 95 TYR A C 1
ATOM 785 O O . TYR A 1 95 ? 0.976 1.228 -8.281 1.00 83.69 95 TYR A O 1
ATOM 793 N N . PHE A 1 96 ? 3.022 1.420 -7.381 1.00 82.44 96 PHE A N 1
ATOM 794 C CA . PHE A 1 96 ? 3.582 2.356 -8.341 1.00 82.44 96 PHE A CA 1
ATOM 795 C C . PHE A 1 96 ? 4.814 1.733 -8.970 1.00 82.44 96 PHE A C 1
ATOM 797 O O . PHE A 1 96 ? 5.622 1.101 -8.284 1.00 82.44 96 PHE A O 1
ATOM 804 N N . CYS A 1 97 ? 4.966 1.922 -10.274 1.00 82.50 97 CYS A N 1
ATOM 805 C CA . CYS A 1 97 ? 6.111 1.420 -11.005 1.00 82.50 97 CYS A CA 1
ATOM 806 C C . CYS A 1 97 ? 6.572 2.430 -12.039 1.00 82.50 97 CYS A C 1
ATOM 808 O O . CYS A 1 97 ? 5.783 2.876 -12.868 1.00 82.50 97 CYS A O 1
ATOM 810 N N . TYR A 1 98 ? 7.860 2.744 -11.988 1.00 84.12 98 TYR A N 1
ATOM 811 C CA . TYR A 1 98 ? 8.514 3.676 -12.892 1.00 84.12 98 TYR A CA 1
ATOM 812 C C . TYR A 1 98 ? 9.537 2.894 -13.686 1.00 84.12 98 TYR A C 1
ATOM 814 O O . TYR A 1 98 ? 10.422 2.263 -13.110 1.00 84.12 98 TYR A O 1
ATOM 822 N N . GLN A 1 99 ? 9.396 2.904 -15.003 1.00 86.19 99 GLN A N 1
ATOM 823 C CA . GLN A 1 99 ? 10.305 2.208 -15.896 1.00 86.19 99 GLN A CA 1
ATOM 824 C C . GLN A 1 99 ? 11.299 3.200 -16.490 1.00 86.19 99 GLN A C 1
ATOM 826 O O . GLN A 1 99 ? 10.901 4.268 -16.946 1.00 86.19 99 GLN A O 1
ATOM 831 N N . ASP A 1 100 ? 12.570 2.817 -16.525 1.00 88.75 100 ASP A N 1
ATOM 832 C CA . ASP A 1 100 ? 13.646 3.612 -17.114 1.00 88.75 100 ASP A CA 1
ATOM 833 C C . ASP A 1 100 ? 14.705 2.693 -17.757 1.00 88.75 100 ASP A C 1
ATOM 835 O O . ASP A 1 100 ? 14.584 1.461 -17.749 1.00 88.75 100 ASP A O 1
ATOM 839 N N . ARG A 1 101 ? 15.747 3.275 -18.350 1.00 87.56 101 ARG A N 1
ATOM 840 C CA . ARG A 1 101 ? 16.928 2.569 -18.843 1.00 87.56 101 ARG A CA 1
ATOM 841 C C . ARG A 1 101 ? 18.117 2.799 -17.916 1.00 87.56 101 ARG A C 1
ATOM 843 O O . ARG A 1 101 ? 18.331 3.894 -17.411 1.00 87.56 101 ARG A O 1
ATOM 850 N N . ASP A 1 102 ? 18.896 1.750 -17.677 1.00 84.50 102 ASP A N 1
ATOM 851 C CA . ASP A 1 102 ? 20.133 1.852 -16.907 1.00 84.50 102 ASP A CA 1
ATOM 852 C C . ASP A 1 102 ? 21.270 2.493 -17.728 1.00 84.50 102 ASP A C 1
ATOM 854 O O . ASP A 1 102 ? 21.137 2.784 -18.920 1.00 84.50 102 ASP A O 1
ATOM 858 N N . ARG A 1 103 ? 22.438 2.675 -17.097 1.00 85.50 103 ARG A N 1
ATOM 859 C CA . ARG A 1 103 ? 23.638 3.235 -17.753 1.00 85.50 103 ARG A CA 1
ATOM 860 C C . ARG A 1 103 ? 24.154 2.382 -18.923 1.00 85.50 103 ARG A C 1
ATOM 862 O O . ARG A 1 103 ? 24.934 2.874 -19.729 1.00 85.50 103 ARG A O 1
ATOM 869 N N . TYR A 1 104 ? 23.730 1.123 -19.015 1.00 89.94 104 TYR A N 1
ATOM 870 C CA . TYR A 1 104 ? 24.050 0.181 -20.089 1.00 89.94 104 TYR A CA 1
ATOM 871 C C . TYR A 1 104 ? 22.895 0.029 -21.089 1.00 89.94 104 TYR A C 1
ATOM 873 O O . TYR A 1 104 ? 22.881 -0.925 -21.871 1.00 89.94 104 TYR A O 1
ATOM 881 N N . ASN A 1 105 ? 21.928 0.954 -21.076 1.00 86.44 105 ASN A N 1
ATOM 882 C CA . ASN A 1 105 ? 20.757 0.972 -21.948 1.00 86.44 105 ASN A CA 1
ATOM 883 C C . ASN A 1 105 ? 19.824 -0.249 -21.786 1.00 86.44 105 ASN A C 1
ATOM 885 O O . ASN A 1 105 ? 19.019 -0.545 -22.673 1.00 86.44 105 ASN A O 1
ATOM 889 N N . LYS A 1 106 ? 19.913 -0.972 -20.663 1.00 88.00 106 LYS A N 1
ATOM 890 C CA . LYS A 1 106 ? 19.022 -2.087 -20.326 1.00 88.00 106 LYS A CA 1
ATOM 891 C C . LYS A 1 106 ? 17.781 -1.563 -19.620 1.00 88.00 106 LYS A C 1
ATOM 893 O O . LYS A 1 106 ? 17.853 -0.650 -18.804 1.00 88.00 106 LYS A O 1
ATOM 898 N N . LEU A 1 107 ? 16.634 -2.167 -19.922 1.00 88.88 107 LEU A N 1
ATOM 899 C CA . LEU A 1 107 ? 15.381 -1.839 -19.247 1.00 88.88 107 LEU A CA 1
ATOM 900 C C . LEU A 1 107 ? 15.444 -2.237 -17.773 1.00 88.88 107 LEU A C 1
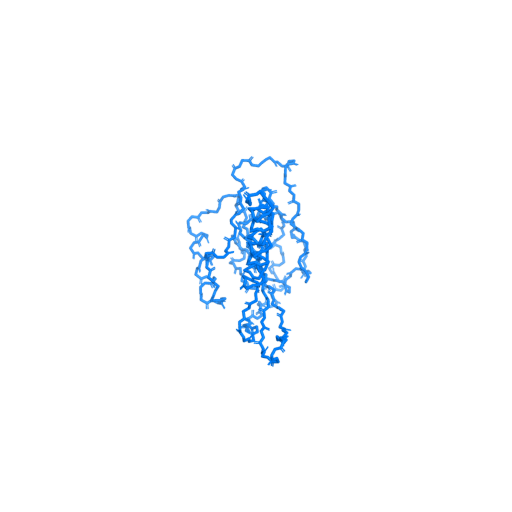ATOM 902 O O . LEU A 1 107 ? 15.797 -3.372 -17.437 1.00 88.88 107 LEU A O 1
ATOM 906 N N . GLN A 1 108 ? 15.034 -1.309 -16.923 1.00 87.62 108 GLN A N 1
ATOM 907 C CA . GLN A 1 108 ? 14.882 -1.504 -15.493 1.00 87.62 108 GLN A CA 1
ATOM 908 C C . GLN A 1 108 ? 13.626 -0.788 -14.996 1.00 87.62 108 GLN A C 1
ATOM 910 O O . GLN A 1 108 ? 13.064 0.068 -15.682 1.00 87.62 108 GLN A O 1
ATOM 915 N N . HIS A 1 109 ? 13.189 -1.117 -13.788 1.00 86.75 109 HIS A N 1
ATOM 916 C CA . HIS A 1 109 ? 12.110 -0.394 -13.137 1.00 86.75 109 HIS A CA 1
ATOM 917 C C . HIS A 1 109 ? 12.353 -0.212 -11.646 1.00 86.75 109 HIS A C 1
ATOM 919 O O . HIS A 1 109 ? 12.965 -1.049 -10.983 1.00 86.75 109 HIS A O 1
ATOM 925 N N . MET A 1 110 ? 11.822 0.880 -11.117 1.00 83.19 110 MET A N 1
ATOM 926 C CA . MET A 1 110 ? 11.662 1.113 -9.692 1.00 83.19 110 MET A CA 1
ATOM 927 C C . MET A 1 110 ? 10.213 0.868 -9.306 1.00 83.19 110 MET A C 1
ATOM 929 O O . MET A 1 110 ? 9.302 1.080 -10.107 1.00 83.19 110 MET A O 1
ATOM 933 N N . ARG A 1 111 ? 9.987 0.431 -8.070 1.00 82.94 111 ARG A N 1
ATOM 934 C CA . ARG A 1 111 ? 8.636 0.193 -7.560 1.00 82.94 111 ARG A CA 1
ATOM 935 C C . ARG A 1 111 ? 8.447 0.736 -6.160 1.00 82.94 111 ARG A C 1
ATOM 937 O O . ARG A 1 111 ? 9.355 0.674 -5.334 1.00 82.94 111 ARG A O 1
ATOM 944 N N . SER A 1 112 ? 7.236 1.203 -5.898 1.00 86.19 112 SER A N 1
ATOM 945 C CA . SER A 1 112 ? 6.761 1.549 -4.568 1.00 86.19 112 SER A CA 1
ATOM 946 C C . SER A 1 112 ? 5.453 0.822 -4.300 1.00 86.19 112 SER A C 1
ATOM 948 O O . SER A 1 112 ? 4.557 0.834 -5.134 1.00 86.19 112 SER A O 1
ATOM 950 N N . ILE A 1 113 ? 5.329 0.217 -3.129 1.00 88.62 113 ILE A N 1
ATOM 951 C CA . ILE A 1 113 ? 4.117 -0.432 -2.654 1.00 88.62 113 ILE A CA 1
ATOM 952 C C . ILE A 1 113 ? 3.766 0.107 -1.273 1.00 88.62 113 ILE A C 1
ATOM 954 O O . ILE A 1 113 ? 4.640 0.214 -0.412 1.00 88.62 113 ILE A O 1
ATOM 958 N N . SER A 1 114 ? 2.495 0.429 -1.073 1.00 91.38 114 SER A N 1
ATOM 959 C CA . SER A 1 114 ? 1.930 0.805 0.221 1.00 91.38 114 SER A CA 1
ATOM 960 C C . SER A 1 114 ? 0.715 -0.066 0.477 1.00 91.38 114 SER A C 1
ATOM 962 O O . SER A 1 114 ? -0.156 -0.178 -0.381 1.00 91.38 114 SER A O 1
ATOM 964 N N . ILE A 1 115 ? 0.664 -0.695 1.642 1.00 93.88 115 ILE A N 1
ATOM 965 C CA . ILE A 1 115 ? -0.414 -1.598 2.020 1.00 93.88 115 ILE A CA 1
ATOM 966 C C . ILE A 1 115 ? -1.126 -0.969 3.199 1.00 93.88 115 ILE A C 1
ATOM 968 O O . ILE A 1 115 ? -0.508 -0.740 4.238 1.00 93.88 115 ILE A O 1
ATOM 972 N N . PHE A 1 116 ? -2.407 -0.689 3.023 1.00 94.44 116 PHE A N 1
ATOM 973 C CA . PHE A 1 116 ? -3.274 -0.127 4.042 1.00 94.44 116 PHE A CA 1
ATOM 974 C C . PHE A 1 116 ? -4.298 -1.162 4.492 1.00 94.44 116 PHE A C 1
ATOM 976 O O . PHE A 1 116 ? -4.712 -2.006 3.701 1.00 94.44 116 PHE A O 1
ATOM 983 N N . VAL A 1 117 ? -4.714 -1.086 5.751 1.00 95.81 117 VAL A N 1
ATOM 984 C CA . VAL A 1 117 ? -5.702 -1.977 6.372 1.00 95.81 117 VAL A CA 1
ATOM 985 C C . VAL A 1 117 ? -6.712 -1.163 7.184 1.00 95.81 117 VAL A C 1
ATOM 987 O O . VAL A 1 117 ? -6.362 -0.098 7.693 1.00 95.81 117 VAL A O 1
ATOM 990 N N . LYS A 1 118 ? -7.963 -1.627 7.311 1.00 93.19 118 LYS A N 1
ATOM 991 C CA . LYS A 1 118 ? -8.954 -0.949 8.179 1.00 93.19 118 LYS A CA 1
ATOM 992 C C . LYS A 1 118 ? -8.654 -1.135 9.666 1.00 93.19 118 LYS A C 1
ATOM 994 O O . LYS A 1 118 ? -8.952 -0.262 10.472 1.00 93.19 118 LYS A O 1
ATOM 999 N N . GLU A 1 119 ? -8.079 -2.274 10.031 1.00 92.50 119 GLU A N 1
ATOM 1000 C CA . GLU A 1 119 ? -7.775 -2.638 11.416 1.00 92.50 119 GLU A CA 1
ATOM 1001 C C . GLU A 1 119 ? -6.412 -2.066 11.829 1.00 92.50 119 GLU A C 1
ATOM 1003 O O . GLU A 1 119 ? -5.457 -2.164 11.064 1.00 92.50 119 GLU A O 1
ATOM 1008 N N . GLN A 1 120 ? -6.272 -1.521 13.043 1.00 90.00 120 GLN A N 1
ATOM 1009 C CA . GLN A 1 120 ? -4.961 -1.055 13.536 1.00 90.00 120 GLN A CA 1
ATOM 1010 C C . GLN A 1 120 ? -3.919 -2.183 13.542 1.00 90.00 120 GLN A C 1
ATOM 1012 O O . GLN A 1 120 ? -2.758 -1.980 13.187 1.00 90.00 120 GLN A O 1
ATOM 1017 N N . VAL A 1 121 ? -4.356 -3.391 13.908 1.00 90.94 121 VAL A N 1
ATOM 1018 C CA . VAL A 1 121 ? -3.567 -4.620 13.833 1.00 90.94 121 VAL A CA 1
ATOM 1019 C C . VAL A 1 121 ? -4.354 -5.621 12.987 1.00 90.94 121 VAL A C 1
ATOM 1021 O O . VAL A 1 121 ? -5.412 -6.068 13.432 1.00 90.94 121 VAL A O 1
ATOM 1024 N N . PRO A 1 122 ? -3.889 -5.969 11.774 1.00 93.19 122 PRO A N 1
ATOM 1025 C CA . PRO A 1 122 ? -4.650 -6.829 10.881 1.00 93.19 122 PRO A CA 1
ATOM 1026 C C . PRO A 1 122 ? -4.712 -8.268 11.388 1.00 93.19 122 PRO A C 1
ATOM 1028 O O . PRO A 1 122 ? -3.727 -8.814 11.894 1.00 93.19 122 PRO A O 1
ATOM 1031 N N . THR A 1 123 ? -5.857 -8.919 11.186 1.00 95.62 123 THR A N 1
ATOM 1032 C CA . THR A 1 123 ? -6.007 -10.345 11.510 1.00 95.62 123 THR A CA 1
ATOM 1033 C C . THR A 1 123 ? -5.112 -11.244 10.648 1.00 95.62 123 THR A C 1
ATOM 1035 O O . THR A 1 123 ? -4.702 -10.897 9.537 1.00 95.62 123 THR A O 1
ATOM 1038 N N . ALA A 1 124 ? -4.874 -12.476 11.114 1.00 95.50 124 ALA A N 1
ATOM 1039 C CA . ALA A 1 124 ? -4.138 -13.488 10.350 1.00 95.50 124 ALA A CA 1
ATOM 1040 C C . ALA A 1 124 ? -4.754 -13.758 8.962 1.00 95.50 124 ALA A C 1
ATOM 1042 O O . ALA A 1 124 ? -4.026 -14.001 7.999 1.00 95.50 124 ALA A O 1
ATOM 1043 N N . LYS A 1 125 ? -6.086 -13.669 8.839 1.00 95.62 125 LYS A N 1
ATOM 1044 C CA . LYS A 1 125 ? -6.796 -13.820 7.563 1.00 95.62 125 LYS A CA 1
ATOM 1045 C C . LYS A 1 125 ? -6.457 -12.675 6.606 1.00 95.62 125 LYS A C 1
ATOM 1047 O O . LYS A 1 125 ? -6.087 -12.941 5.465 1.00 95.62 125 LYS A O 1
ATOM 1052 N N . THR A 1 126 ? -6.515 -11.428 7.076 1.00 95.62 126 THR A N 1
ATOM 1053 C CA . THR A 1 126 ? -6.142 -10.239 6.292 1.00 95.62 126 THR A CA 1
ATOM 1054 C C . THR A 1 126 ? -4.686 -10.323 5.826 1.00 95.62 126 THR A C 1
ATOM 1056 O O . THR A 1 126 ? -4.399 -10.129 4.645 1.00 95.62 126 THR A O 1
ATOM 1059 N N . ILE A 1 127 ? -3.765 -10.716 6.716 1.00 95.69 127 ILE A N 1
ATOM 1060 C CA . ILE A 1 127 ? -2.343 -10.909 6.383 1.00 95.69 127 ILE A CA 1
ATOM 1061 C C . ILE A 1 127 ? -2.163 -11.985 5.302 1.00 95.69 127 ILE A C 1
ATOM 1063 O O . ILE A 1 127 ? -1.374 -11.798 4.370 1.00 95.69 127 ILE A O 1
ATOM 1067 N N . ALA A 1 128 ? -2.897 -13.098 5.388 1.00 95.25 128 ALA A N 1
ATOM 1068 C CA . ALA A 1 128 ? -2.841 -14.165 4.391 1.00 95.25 128 ALA A CA 1
ATOM 1069 C C . ALA A 1 128 ? -3.363 -13.702 3.019 1.00 95.25 128 ALA A C 1
ATOM 1071 O O . ALA A 1 128 ? -2.735 -13.993 1.999 1.00 95.25 128 ALA A O 1
ATOM 1072 N N . SER A 1 129 ? -4.463 -12.942 2.984 1.00 94.19 129 SER A N 1
ATOM 1073 C CA . SER A 1 129 ? -5.003 -12.349 1.752 1.00 94.19 129 SER A CA 1
ATOM 1074 C C . SER A 1 129 ? -4.005 -11.394 1.097 1.00 94.19 129 SER A C 1
ATOM 1076 O O . SER A 1 129 ? -3.688 -11.558 -0.082 1.00 94.19 129 SER A O 1
ATOM 1078 N N . ILE A 1 130 ? -3.431 -10.469 1.875 1.00 94.00 130 ILE A N 1
ATOM 1079 C CA . ILE A 1 130 ? -2.384 -9.547 1.409 1.00 94.00 130 ILE A CA 1
ATOM 1080 C C . ILE A 1 130 ? -1.198 -10.340 0.851 1.00 94.00 130 ILE A C 1
ATOM 1082 O O . ILE A 1 130 ? -0.749 -10.102 -0.266 1.00 94.00 130 ILE A O 1
ATOM 1086 N N . THR A 1 131 ? -0.701 -11.322 1.602 1.00 93.88 131 THR A N 1
ATOM 1087 C CA . THR A 1 131 ? 0.445 -12.149 1.200 1.00 93.88 131 THR A CA 1
ATOM 1088 C C . THR A 1 131 ? 0.193 -12.857 -0.130 1.00 93.88 131 THR A C 1
ATOM 1090 O O . THR A 1 131 ? 1.036 -12.810 -1.030 1.00 93.88 131 THR A O 1
ATOM 1093 N N . ASN A 1 132 ? -0.984 -13.464 -0.289 1.00 91.06 132 ASN A N 1
ATOM 1094 C CA . ASN A 1 132 ? -1.370 -14.132 -1.526 1.00 91.06 132 ASN A CA 1
ATOM 1095 C C . ASN A 1 132 ? -1.435 -13.157 -2.705 1.00 91.06 132 ASN A C 1
ATOM 1097 O O . ASN A 1 132 ? -0.888 -13.470 -3.766 1.00 91.06 132 ASN A O 1
ATOM 1101 N N . ALA A 1 133 ? -2.029 -11.975 -2.515 1.00 87.19 133 ALA A N 1
ATOM 1102 C CA . ALA A 1 133 ? -2.064 -10.928 -3.530 1.00 87.19 133 ALA A CA 1
ATOM 1103 C C . ALA A 1 133 ? -0.648 -10.528 -3.967 1.00 87.19 133 ALA A C 1
ATOM 1105 O O . ALA A 1 133 ? -0.318 -10.575 -5.152 1.00 87.19 133 ALA A O 1
ATOM 1106 N N . LEU A 1 134 ? 0.233 -10.221 -3.011 1.00 88.69 134 LEU A N 1
ATOM 1107 C CA . LEU A 1 134 ? 1.621 -9.824 -3.266 1.00 88.69 134 LEU A CA 1
ATOM 1108 C C . LEU A 1 134 ? 2.422 -10.877 -4.029 1.00 88.69 134 LEU A C 1
ATOM 1110 O O . LEU A 1 134 ? 3.167 -10.545 -4.955 1.00 88.69 134 LEU A O 1
ATOM 1114 N N . MET A 1 135 ? 2.278 -12.145 -3.655 1.00 87.19 135 MET A N 1
ATOM 1115 C CA . MET A 1 135 ? 3.019 -13.231 -4.289 1.00 87.19 135 MET A CA 1
ATOM 1116 C C . MET A 1 135 ? 2.491 -13.552 -5.688 1.00 87.19 135 MET A C 1
ATOM 1118 O O . MET A 1 135 ? 3.292 -13.754 -6.602 1.00 87.19 135 MET A O 1
ATOM 1122 N N . ARG A 1 136 ? 1.166 -13.593 -5.871 1.00 82.94 136 ARG A N 1
ATOM 1123 C CA . ARG A 1 136 ? 0.550 -14.007 -7.140 1.00 82.94 136 ARG A CA 1
ATOM 1124 C C . ARG A 1 136 ? 0.489 -12.874 -8.158 1.00 82.94 136 ARG A C 1
ATOM 1126 O O . ARG A 1 136 ? 0.915 -13.068 -9.295 1.00 82.94 136 ARG A O 1
ATOM 1133 N N . ASN A 1 137 ? 0.020 -11.701 -7.741 1.00 78.44 137 ASN A N 1
ATOM 1134 C CA . ASN A 1 137 ? -0.298 -10.601 -8.653 1.00 78.44 137 ASN A CA 1
ATOM 1135 C C . ASN A 1 137 ? 0.931 -9.714 -8.881 1.00 78.44 137 ASN A C 1
ATOM 1137 O O . ASN A 1 137 ? 1.212 -9.308 -10.006 1.00 78.44 137 ASN A O 1
ATOM 1141 N N . PHE A 1 138 ? 1.722 -9.476 -7.829 1.00 77.38 138 PHE A N 1
ATOM 1142 C CA . PHE A 1 138 ? 2.872 -8.564 -7.885 1.00 77.38 138 PHE A CA 1
ATOM 1143 C C . PHE A 1 138 ? 4.224 -9.266 -8.012 1.00 77.38 138 PHE A C 1
ATOM 1145 O O . PHE A 1 138 ? 5.222 -8.610 -8.322 1.00 77.38 138 PHE A O 1
ATOM 1152 N N . LYS A 1 139 ? 4.284 -10.581 -7.743 1.00 82.00 139 LYS A N 1
ATOM 1153 C CA . LYS A 1 139 ? 5.540 -11.337 -7.571 1.00 82.00 139 LYS A CA 1
ATOM 1154 C C . LYS A 1 139 ? 6.519 -10.576 -6.663 1.00 8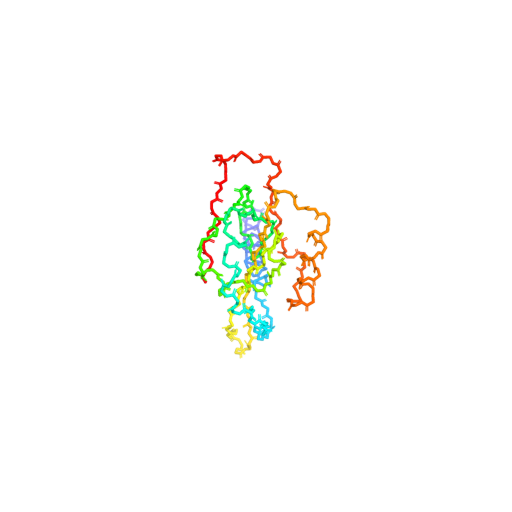2.00 139 LYS A C 1
ATOM 1156 O O . LYS A 1 139 ? 7.725 -10.500 -6.921 1.00 82.00 139 LYS A O 1
ATOM 1161 N N . PHE A 1 140 ? 5.978 -9.933 -5.626 1.00 82.94 140 PHE A N 1
ATOM 1162 C CA . PHE A 1 140 ? 6.731 -9.033 -4.767 1.00 82.94 140 PHE A CA 1
ATOM 1163 C C . PHE A 1 140 ? 7.424 -9.825 -3.647 1.00 82.94 140 PHE A C 1
ATOM 1165 O O . PHE A 1 140 ? 6.770 -10.580 -2.926 1.00 82.94 140 PHE A O 1
ATOM 1172 N N . PRO A 1 141 ? 8.745 -9.670 -3.459 1.00 86.25 141 PRO A N 1
ATOM 1173 C CA . PRO A 1 141 ? 9.473 -10.342 -2.394 1.00 86.25 141 PRO A CA 1
ATOM 1174 C C . PRO A 1 141 ? 9.140 -9.700 -1.041 1.00 86.25 141 PRO A C 1
ATOM 1176 O O . PRO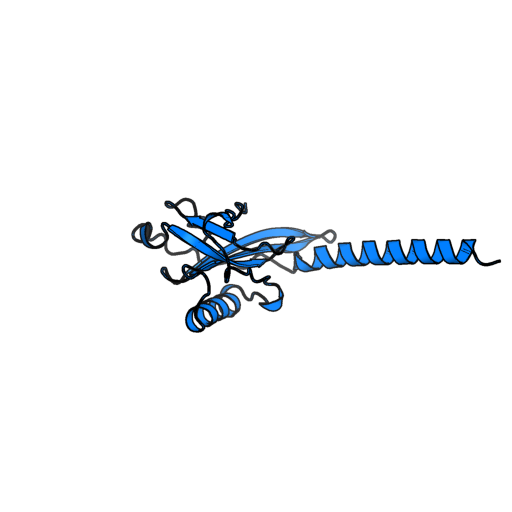 A 1 141 ? 9.638 -8.624 -0.712 1.00 86.25 141 PRO A O 1
ATOM 1179 N N . LEU A 1 142 ? 8.347 -10.401 -0.231 1.00 88.44 142 LEU A N 1
ATOM 1180 C CA . LEU A 1 142 ? 7.823 -9.919 1.058 1.00 88.44 142 LEU A CA 1
ATOM 1181 C C . LEU A 1 142 ? 8.907 -9.409 2.017 1.00 88.44 142 LEU A C 1
ATOM 1183 O O . LEU A 1 142 ? 8.677 -8.464 2.758 1.00 88.44 142 LEU A O 1
ATOM 1187 N N . ARG A 1 143 ? 10.122 -9.972 1.954 1.00 87.56 143 ARG A N 1
ATOM 1188 C CA . ARG A 1 143 ? 11.282 -9.541 2.758 1.00 87.56 143 ARG A CA 1
ATOM 1189 C C . ARG A 1 143 ? 11.709 -8.083 2.543 1.00 87.56 143 ARG A C 1
ATOM 1191 O O . ARG A 1 143 ? 12.529 -7.580 3.299 1.00 87.56 143 ARG A O 1
ATOM 1198 N N . LEU A 1 144 ? 11.252 -7.445 1.464 1.00 86.88 144 LEU A N 1
ATOM 1199 C CA . LEU A 1 144 ? 11.548 -6.041 1.177 1.00 86.88 144 LEU A CA 1
ATOM 1200 C C . LEU A 1 144 ? 10.529 -5.080 1.800 1.00 86.88 144 LEU A C 1
ATOM 1202 O O . LEU A 1 144 ? 10.772 -3.870 1.786 1.00 86.88 144 LEU A O 1
ATOM 1206 N N . LEU A 1 145 ? 9.408 -5.599 2.315 1.00 89.56 145 LEU A N 1
ATOM 1207 C CA . LEU A 1 145 ? 8.422 -4.809 3.038 1.00 89.56 145 LEU A CA 1
ATOM 1208 C C . LEU A 1 145 ? 8.982 -4.380 4.389 1.00 89.56 145 LEU A C 1
ATOM 1210 O O . LEU A 1 145 ? 9.586 -5.171 5.111 1.00 89.56 145 LEU A O 1
ATOM 1214 N N . ASN A 1 146 ? 8.724 -3.127 4.737 1.00 90.88 146 ASN A N 1
ATOM 1215 C CA . ASN A 1 146 ? 8.895 -2.635 6.092 1.00 90.88 146 ASN A CA 1
ATOM 1216 C C . ASN A 1 146 ? 7.509 -2.522 6.708 1.00 90.88 146 ASN A C 1
ATOM 1218 O O . ASN A 1 146 ? 6.667 -1.798 6.174 1.00 90.88 146 ASN A O 1
ATOM 1222 N N . TYR A 1 147 ? 7.288 -3.245 7.798 1.00 91.38 147 TYR A N 1
ATOM 1223 C CA . TYR A 1 147 ? 6.028 -3.224 8.527 1.00 91.38 147 TYR A CA 1
ATOM 1224 C C . TYR A 1 147 ? 5.972 -1.994 9.427 1.00 91.38 147 TYR A C 1
ATOM 1226 O O . TYR A 1 147 ? 6.964 -1.635 10.064 1.00 91.38 147 TYR A O 1
ATOM 1234 N N . THR A 1 148 ? 4.815 -1.350 9.450 1.00 92.06 148 THR A N 1
ATOM 1235 C CA . THR A 1 148 ? 4.538 -0.197 10.299 1.00 92.06 148 THR A CA 1
ATOM 1236 C C . THR A 1 148 ? 3.862 -0.684 11.572 1.00 92.06 148 THR A C 1
ATOM 1238 O O . THR A 1 148 ? 2.911 -1.462 11.538 1.00 92.06 148 THR A O 1
ATOM 1241 N N . ASP A 1 149 ? 4.382 -0.234 12.707 1.00 90.56 149 ASP A N 1
ATOM 1242 C CA . ASP A 1 149 ? 3.817 -0.531 14.017 1.00 90.56 149 ASP A CA 1
ATOM 1243 C C . ASP A 1 149 ? 2.725 0.494 14.348 1.00 90.56 149 ASP A C 1
ATOM 1245 O O . ASP A 1 149 ? 3.006 1.693 14.449 1.00 90.56 149 ASP A O 1
ATOM 1249 N N . ASN A 1 150 ? 1.488 0.006 14.486 1.00 89.62 150 ASN A N 1
ATOM 1250 C CA . ASN A 1 150 ? 0.313 0.793 14.873 1.00 89.62 150 ASN A CA 1
ATOM 1251 C C . ASN A 1 150 ? -0.314 0.322 16.202 1.00 89.62 150 ASN A C 1
ATOM 1253 O O . ASN A 1 150 ? -1.393 0.778 16.568 1.00 89.62 150 ASN A O 1
ATOM 1257 N N . SER A 1 151 ? 0.327 -0.609 16.919 1.00 87.06 151 SER A N 1
ATOM 1258 C CA . SER A 1 151 ? -0.290 -1.334 18.045 1.00 87.06 151 SER A CA 1
ATOM 1259 C C . SER A 1 151 ? -0.536 -0.489 19.303 1.00 87.06 151 SER A C 1
ATOM 1261 O O . SER A 1 151 ? -1.392 -0.837 20.113 1.00 87.06 151 SER A O 1
ATOM 1263 N N . PHE A 1 152 ? 0.173 0.632 19.454 1.00 86.44 152 PHE A N 1
ATOM 1264 C CA . PHE A 1 152 ? 0.102 1.511 20.628 1.00 86.44 152 PHE A CA 1
ATOM 1265 C C . PHE A 1 152 ? -0.010 2.989 20.239 1.00 86.44 152 PHE A C 1
ATOM 1267 O O . PHE A 1 152 ? 0.642 3.840 20.835 1.00 86.44 152 PHE A O 1
ATOM 1274 N N . CYS A 1 153 ? -0.800 3.291 19.209 1.00 88.38 153 CYS A N 1
ATOM 1275 C CA . CYS A 1 153 ? -0.951 4.649 18.695 1.00 88.38 153 CYS A CA 1
ATOM 1276 C C . CYS A 1 153 ? -2.244 5.296 19.190 1.00 88.38 153 CYS A C 1
ATOM 1278 O O . CYS A 1 153 ? -3.335 4.746 19.028 1.00 88.38 153 CYS A O 1
ATOM 1280 N N . THR A 1 154 ? -2.131 6.500 19.734 1.00 87.44 154 THR A N 1
ATOM 1281 C CA . THR A 1 154 ? -3.272 7.371 20.028 1.00 87.44 154 THR A CA 1
ATOM 1282 C C . THR A 1 154 ? -3.679 8.176 18.791 1.00 87.44 154 THR A C 1
ATOM 1284 O O . THR A 1 154 ? -2.887 8.371 17.869 1.00 87.44 154 THR A O 1
ATOM 1287 N N . GLU A 1 155 ? -4.912 8.697 18.766 1.00 82.81 155 GLU A N 1
ATOM 1288 C 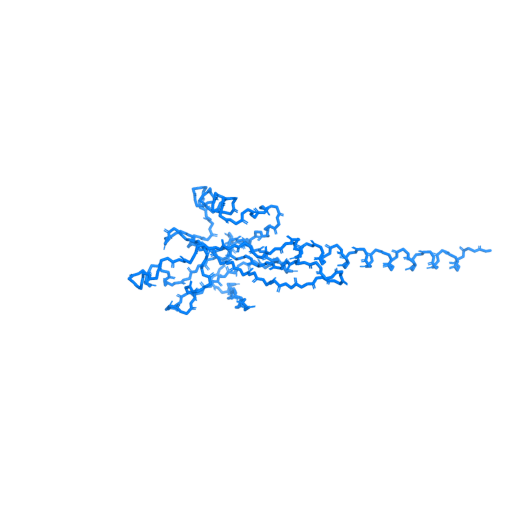CA . GLU A 1 155 ? -5.410 9.501 17.633 1.00 82.81 155 GLU A CA 1
ATOM 1289 C C . GLU A 1 155 ? -4.534 10.726 17.311 1.00 82.81 155 GLU A C 1
ATOM 1291 O O . GLU A 1 155 ? -4.470 11.138 16.155 1.00 82.81 155 GLU A O 1
ATOM 1296 N N . PHE A 1 156 ? -3.815 11.273 18.298 1.00 85.00 156 PHE A N 1
ATOM 1297 C CA . PHE A 1 156 ? -2.942 12.441 18.131 1.00 85.00 156 PHE A CA 1
ATOM 1298 C C . PHE A 1 156 ? -1.553 12.109 17.571 1.00 85.00 156 PHE A C 1
ATOM 1300 O O . PHE A 1 156 ? -0.869 12.996 17.066 1.00 85.00 156 PHE A O 1
ATOM 1307 N N . GLU A 1 157 ? -1.119 10.852 17.659 1.00 87.81 157 GLU A N 1
ATOM 1308 C CA . GLU A 1 157 ? 0.193 10.415 17.163 1.00 87.81 157 GLU A CA 1
ATOM 1309 C C . GLU A 1 157 ? 0.155 10.024 15.687 1.00 87.81 157 GLU A C 1
ATOM 1311 O O . GLU A 1 157 ? 1.206 9.893 15.052 1.00 87.81 157 GLU A O 1
ATOM 1316 N N . TYR A 1 158 ? -1.048 9.839 15.137 1.00 88.56 158 TYR A N 1
ATOM 1317 C CA . TYR A 1 158 ? -1.202 9.433 13.756 1.00 88.56 158 TYR A CA 1
ATOM 1318 C C . TYR A 1 158 ? -0.739 10.514 12.787 1.00 88.56 158 TYR A C 1
ATOM 1320 O O . TYR A 1 158 ? -1.224 11.645 12.780 1.00 88.56 158 TYR A O 1
ATOM 1328 N N . LYS A 1 159 ? 0.170 10.111 11.906 1.00 90.38 159 LYS A N 1
ATOM 1329 C CA . LYS A 1 159 ? 0.645 10.905 10.779 1.00 90.38 159 LYS A CA 1
ATOM 1330 C C . LYS A 1 159 ? -0.084 10.473 9.522 1.00 90.38 159 LYS A C 1
ATOM 1332 O O . LYS A 1 159 ? -0.285 9.276 9.294 1.00 90.38 159 LYS A O 1
ATOM 1337 N N . ASP A 1 160 ? -0.427 11.440 8.684 1.00 88.00 160 ASP A N 1
ATOM 1338 C CA . ASP A 1 160 ? -0.954 11.135 7.363 1.00 88.00 160 ASP A CA 1
ATOM 1339 C C . ASP A 1 160 ? 0.155 10.608 6.448 1.00 88.00 160 ASP A C 1
ATOM 1341 O O . ASP A 1 160 ? 1.228 11.201 6.304 1.00 88.00 160 ASP A O 1
ATOM 1345 N N . ALA A 1 161 ? -0.122 9.484 5.795 1.00 84.50 161 ALA A N 1
ATOM 1346 C CA . ALA A 1 161 ? 0.766 8.883 4.822 1.00 84.50 161 ALA A CA 1
ATOM 1347 C C . ALA A 1 161 ? 0.942 9.834 3.634 1.00 84.50 161 ALA A C 1
ATOM 1349 O O . ALA A 1 161 ? -0.023 10.151 2.925 1.00 84.50 161 ALA A O 1
ATOM 1350 N N . GLN A 1 162 ? 2.190 10.230 3.377 1.00 75.62 162 GLN A N 1
ATOM 1351 C CA . GLN A 1 162 ? 2.528 11.108 2.261 1.00 75.62 162 GLN A CA 1
ATOM 1352 C C . GLN A 1 162 ? 2.023 10.546 0.927 1.00 75.62 162 GLN A C 1
ATOM 1354 O O . GLN A 1 162 ? 2.035 9.336 0.675 1.00 75.62 162 GLN A O 1
ATOM 1359 N N . TYR A 1 163 ? 1.560 11.439 0.052 1.00 66.56 163 TYR A N 1
ATOM 1360 C CA . TYR A 1 163 ? 1.161 11.071 -1.299 1.00 66.56 163 TYR A CA 1
ATOM 1361 C C . TYR A 1 163 ? 2.384 10.594 -2.083 1.00 66.56 163 TYR A C 1
ATOM 1363 O O . TYR A 1 163 ? 3.394 11.289 -2.154 1.00 66.56 163 TYR A O 1
ATOM 1371 N N . ARG A 1 164 ? 2.285 9.398 -2.663 1.00 65.44 164 ARG A N 1
ATOM 1372 C CA . ARG A 1 164 ? 3.300 8.862 -3.568 1.00 65.44 164 ARG A CA 1
ATOM 1373 C C . ARG A 1 164 ? 2.812 9.121 -4.993 1.00 65.44 164 ARG A C 1
ATOM 1375 O O . ARG A 1 164 ? 1.676 8.762 -5.310 1.00 65.44 164 ARG A O 1
ATOM 1382 N N . VAL A 1 165 ? 3.617 9.843 -5.774 1.00 54.97 165 VAL A N 1
ATOM 1383 C CA . VAL A 1 165 ? 3.352 10.229 -7.172 1.00 54.97 165 VAL A CA 1
ATOM 1384 C C . VAL A 1 165 ? 4.310 9.475 -8.059 1.00 54.97 165 VAL A C 1
ATOM 1386 O O . VAL A 1 165 ? 5.508 9.461 -7.711 1.00 54.97 165 VAL A O 1
#

Solvent-accessible surface area (backbone atoms only — not comparable to full-atom values): 9604 Å² total; per-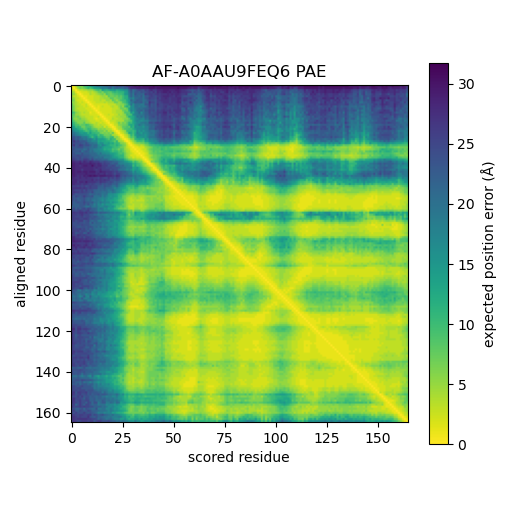residue (Å²): 138,72,62,68,60,54,54,52,51,49,51,52,52,51,50,52,52,54,54,51,52,52,57,52,54,53,59,73,46,50,41,84,36,74,60,83,85,74,69,76,64,81,90,58,72,89,54,47,67,61,57,49,44,70,26,27,44,45,33,26,24,80,62,96,75,76,64,55,24,37,27,39,74,42,70,70,69,81,57,58,86,42,43,57,47,63,76,63,72,52,41,40,32,31,59,47,69,50,67,50,65,48,100,83,72,43,55,21,19,35,58,38,39,42,32,30,21,60,45,67,70,70,52,74,67,56,52,50,54,52,49,50,46,35,49,71,79,62,65,48,67,69,88,62,50,43,74,32,58,37,86,86,56,54,87,85,61,51,39,74,59,75,88,86,131

Organism: Drosophila madeirensis (NCBI:txid30013)

Radius of gyration: 20.11 Å; Cα contacts (8 Å, |Δi|>4): 243; chains: 1; bounding box: 77×27×43 Å

Nearest PDB structures (foldseek):
  5zch-assembly2_D  TM=4.029E-01  e=2.728E-01  Oryza sativa Japonica Group
  9gnm-assembly1_A  TM=4.449E-01  e=1.457E+00  Escherichia coli
  5mmq-assembly1_B  TM=5.233E-01  e=3.934E+00  Citrus sinensis
  3r6p-assembly1_A  TM=2.750E-01  e=7.363E-01  Arabidopsis thaliana
  7z1r-assembly1_D000  TM=3.593E-01  e=2.885E+00  Solanum lycopersicum

Secondary structure (DSSP, 8-state):
--SHHHHHHHHHHHHHHHHHHHHHHHHTTEEESPPPPPPPPP--GGGGGGG-EEEEEEEEES-SS--SSEEEEE-SSTTGGGEEEE-SSSEEEEEEEEEEE-TTS-EEEEEEEEEEESSSS--HHHHHHHHHHHHHTS---GGGPEEPP-TT--TTTPEEPPPP-

Mean predicted aligned error: 10.25 Å

Sequence (165 aa):
MDIQHAFDMLRFLCLVLVFGQTLSKERRLTFAGQCPKFMTLPNEVSKASAFTGSWYLYAVHPNYLQEKCVKRTFQGHSFWRQFAETDDDHFIVQYFCYQDRDRYNKLQHMRSISIFVKEQVPTAKTIASITNALMRNFKFPLRLLNYTDNSFCTEFEYKDAQYRV